Protein AF-A0A7S3LXY4-F1 (afdb_monomer_lite)

Sequence (120 aa):
PGMDLKDACTLHQWYLDCYAGQMPDDKTLKGCMNTNPGYRGLTHPCIEADGKYMPDLKYRYLMEDVPTGMCFNKGLGEILGVPMPTTDKVLAWAQECIGMSIMVDGKMCGPDIGKTRAPQ

pLDDT: mean 96.12, std 4.9, range [50.56, 98.5]

Organism: NCBI:txid89044

Secondary structure (DSSP, 8-state):
-----TT---HHHHHHHHHTTT-S--SSHHHHHHH-GGGTT----EEEETTEEEE-TTSHHHHTHIIIIIHHHHHHHHHTT---HHHHHHHHHHHHHTT----BTTBS--TTGGGS----

InterPro domains:
  IPR003421 Opine dehydrogenase [PF02317] (7-96)
  IPR008927 6-phosphogluconate dehydrogenase-like, C-terminal domain superfamily [SSF48179] (8-112)
  IPR013328 6-phosphogluconate dehydrogenase, domain 2 [G3DSA:1.10.1040.10] (1-120)
  IPR051729 Opine/Lysopine Dehydrogenase [PTHR38015] (3-120)

Structure (mmCIF, N/CA/C/O backbone):
data_AF-A0A7S3LXY4-F1
#
_entry.id   AF-A0A7S3LXY4-F1
#
loop_
_atom_site.group_PDB
_atom_site.id
_atom_site.type_symbol
_atom_site.label_atom_id
_atom_site.label_alt_id
_atom_site.label_comp_id
_atom_site.label_asym_id
_atom_site.label_entity_id
_atom_site.label_seq_id
_atom_site.pdbx_PDB_ins_code
_atom_site.Cartn_x
_atom_site.Cartn_y
_atom_site.Cartn_z
_atom_site.occupancy
_atom_site.B_iso_or_equiv
_atom_site.auth_seq_id
_atom_site.auth_comp_id
_atom_site.auth_asym_id
_atom_site.auth_atom_id
_atom_site.pdbx_PDB_model_num
ATOM 1 N N . PRO A 1 1 ? -28.254 -13.814 8.297 1.00 50.56 1 PRO A N 1
ATOM 2 C CA . PRO A 1 1 ? -27.692 -12.826 7.347 1.00 50.56 1 PRO A CA 1
ATOM 3 C C . PRO A 1 1 ? -26.393 -12.244 7.917 1.00 50.56 1 PRO A C 1
ATOM 5 O O . PRO A 1 1 ? -26.436 -11.486 8.877 1.00 50.56 1 PRO A O 1
ATOM 8 N N . GLY A 1 2 ? -25.251 -12.691 7.399 1.00 79.62 2 GLY A N 1
ATOM 9 C CA . GLY A 1 2 ? -23.924 -12.254 7.832 1.00 79.62 2 GLY A CA 1
ATOM 10 C C . GLY A 1 2 ? -23.046 -11.993 6.614 1.00 79.62 2 GLY A C 1
ATOM 11 O O . GLY A 1 2 ? -23.290 -12.565 5.553 1.00 79.62 2 GLY A O 1
ATOM 12 N N . MET A 1 3 ? -22.071 -11.101 6.766 1.00 82.31 3 MET A N 1
ATOM 13 C CA . MET A 1 3 ? -21.038 -10.858 5.764 1.00 82.31 3 MET A CA 1
ATOM 14 C C . MET A 1 3 ? -20.134 -12.100 5.684 1.00 82.31 3 MET A C 1
ATOM 16 O O . MET A 1 3 ? -19.513 -12.464 6.681 1.00 82.31 3 MET A O 1
ATOM 20 N N . ASP A 1 4 ? -20.106 -12.773 4.531 1.00 89.88 4 ASP A N 1
ATOM 21 C CA . ASP A 1 4 ? -19.187 -13.885 4.254 1.00 89.88 4 ASP A CA 1
ATOM 22 C C . ASP A 1 4 ? -17.884 -13.308 3.686 1.00 89.88 4 ASP A C 1
ATOM 24 O O . ASP A 1 4 ? -17.885 -12.712 2.612 1.00 89.88 4 ASP A O 1
ATOM 28 N N . LEU A 1 5 ? -16.791 -13.438 4.440 1.00 91.12 5 LEU A N 1
ATOM 29 C CA . LEU A 1 5 ? -15.459 -12.935 4.081 1.00 91.12 5 LEU A CA 1
ATOM 30 C C . LEU A 1 5 ? -14.479 -14.073 3.761 1.00 91.12 5 LEU A C 1
ATOM 32 O O . LEU A 1 5 ? -13.269 -13.856 3.784 1.00 91.12 5 LEU A O 1
ATOM 36 N N . LYS A 1 6 ? -14.973 -15.290 3.484 1.00 93.19 6 LYS A N 1
ATOM 37 C CA . LYS A 1 6 ? -14.122 -16.476 3.262 1.00 93.19 6 LYS A CA 1
ATOM 38 C C . LYS A 1 6 ? -13.149 -16.343 2.087 1.00 93.19 6 LYS A C 1
ATOM 40 O O . LYS A 1 6 ? -12.144 -17.042 2.062 1.00 93.19 6 LYS A O 1
ATOM 45 N N . ASP A 1 7 ? -13.451 -15.459 1.140 1.00 93.31 7 ASP A N 1
ATOM 46 C CA . ASP A 1 7 ? -12.633 -15.238 -0.054 1.00 93.31 7 ASP A CA 1
ATOM 47 C C . ASP A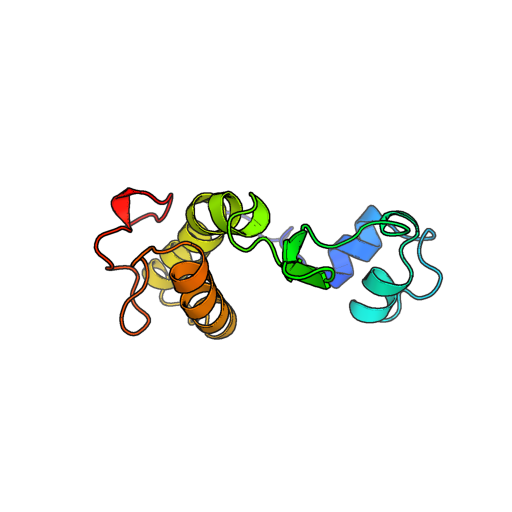 1 7 ? -11.448 -14.288 0.217 1.00 93.31 7 ASP A C 1
ATOM 49 O O . ASP A 1 7 ? -10.591 -14.092 -0.646 1.00 93.31 7 ASP A O 1
ATOM 53 N N . ALA A 1 8 ? -11.359 -13.701 1.419 1.00 94.38 8 ALA A N 1
ATOM 54 C CA . ALA A 1 8 ? -10.182 -12.949 1.833 1.00 94.38 8 ALA A CA 1
ATOM 55 C C . ALA A 1 8 ? -8.974 -13.892 1.950 1.00 94.38 8 ALA A C 1
ATOM 57 O O . ALA A 1 8 ? -8.964 -14.830 2.747 1.00 94.38 8 ALA A O 1
ATOM 58 N N . CYS A 1 9 ? -7.929 -13.619 1.172 1.00 96.56 9 CYS A N 1
ATOM 59 C CA . CYS A 1 9 ? -6.728 -14.442 1.117 1.00 96.56 9 CYS A CA 1
ATOM 60 C C . CYS A 1 9 ? -5.460 -13.626 1.400 1.00 96.56 9 CYS A C 1
ATOM 62 O O . CYS A 1 9 ? -5.470 -12.397 1.497 1.00 96.56 9 CYS A O 1
ATOM 64 N N . THR A 1 10 ? -4.338 -14.327 1.563 1.00 97.56 10 THR A N 1
ATOM 65 C CA . THR A 1 10 ? -3.030 -13.674 1.675 1.00 97.56 10 THR A CA 1
ATOM 66 C C . THR A 1 10 ? -2.579 -13.158 0.311 1.00 97.56 10 THR A C 1
ATOM 68 O O . THR A 1 10 ? -2.924 -13.728 -0.722 1.00 97.56 10 THR A O 1
ATOM 71 N N . LEU A 1 11 ? -1.725 -12.129 0.293 1.00 97.31 11 LEU A N 1
ATOM 72 C CA . LEU A 1 11 ? -1.177 -11.624 -0.967 1.00 97.31 11 LEU A CA 1
ATOM 73 C C . LEU A 1 11 ? -0.404 -12.713 -1.733 1.00 97.31 11 LEU A C 1
ATOM 75 O O . LEU A 1 11 ? -0.483 -12.765 -2.952 1.00 97.31 11 LEU A O 1
ATOM 79 N N . HIS A 1 12 ? 0.299 -13.618 -1.039 1.00 98.19 12 HIS A N 1
ATOM 80 C CA . HIS A 1 12 ? 0.982 -14.741 -1.694 1.00 98.19 12 HIS A CA 1
ATOM 81 C C . HIS A 1 12 ? -0.011 -15.664 -2.408 1.00 98.19 12 HIS A C 1
ATOM 83 O O . HIS A 1 12 ? 0.209 -15.967 -3.576 1.00 98.19 12 HIS A O 1
ATOM 89 N N . GLN A 1 13 ? -1.122 -16.030 -1.759 1.00 98.06 13 GLN A N 1
ATOM 90 C CA . GLN A 1 13 ? -2.167 -16.837 -2.393 1.00 98.06 13 GLN A CA 1
ATOM 91 C C . GLN A 1 13 ? -2.752 -16.129 -3.620 1.00 98.06 13 GLN A C 1
ATOM 93 O O . GLN A 1 13 ? -2.839 -16.738 -4.679 1.00 98.06 13 GLN A O 1
ATOM 98 N N . TRP A 1 14 ? -3.035 -14.827 -3.524 1.00 98.06 14 TRP A N 1
ATOM 99 C CA . TRP A 1 14 ? -3.517 -14.045 -4.666 1.00 98.06 14 TRP A CA 1
ATOM 100 C C . TRP A 1 14 ? -2.545 -14.072 -5.861 1.00 98.06 14 TRP A C 1
ATOM 102 O O . TRP A 1 14 ? -2.974 -14.203 -7.008 1.00 98.06 14 TRP A O 1
ATOM 112 N N . TYR A 1 15 ? -1.229 -14.005 -5.614 1.00 98.00 15 TYR A N 1
ATOM 113 C CA . TYR A 1 15 ? -0.223 -14.166 -6.674 1.00 98.00 15 TYR A CA 1
ATOM 114 C C . TYR A 1 15 ? -0.285 -15.547 -7.332 1.00 98.00 15 TYR A C 1
ATOM 116 O O . TYR A 1 15 ? -0.149 -15.631 -8.551 1.00 98.00 15 TYR A O 1
ATOM 124 N N . LEU A 1 16 ? -0.481 -16.614 -6.553 1.00 97.50 16 LEU A N 1
ATOM 125 C CA . LEU A 1 16 ? -0.639 -17.964 -7.097 1.00 97.50 16 LEU A CA 1
ATOM 126 C C . LEU A 1 16 ? -1.921 -18.061 -7.931 1.00 97.50 16 LEU A C 1
ATOM 128 O O . LEU A 1 16 ? -1.874 -18.545 -9.056 1.00 97.50 16 LEU A O 1
ATOM 132 N N . ASP A 1 17 ? -3.033 -17.519 -7.443 1.00 97.06 17 ASP A N 1
ATOM 133 C CA . ASP A 1 17 ? -4.322 -17.581 -8.137 1.00 97.06 17 ASP A CA 1
ATOM 134 C C . ASP A 1 17 ? -4.307 -16.809 -9.470 1.00 97.06 17 ASP A C 1
ATOM 136 O O . ASP A 1 17 ? -4.904 -17.246 -10.453 1.00 97.06 17 ASP A O 1
ATOM 140 N N . CYS A 1 18 ? -3.605 -15.670 -9.528 1.00 96.38 18 CYS A N 1
ATOM 141 C CA . CYS A 1 18 ? -3.596 -14.785 -10.699 1.00 96.38 18 CYS A CA 1
ATOM 142 C C . CYS A 1 18 ? -2.442 -15.040 -11.683 1.00 96.38 18 CYS A C 1
ATOM 144 O O . CYS A 1 18 ? -2.593 -14.800 -12.882 1.00 96.38 18 CYS A O 1
ATOM 146 N N . TYR A 1 19 ? -1.282 -15.493 -11.198 1.00 96.50 19 TYR A N 1
ATOM 147 C CA . TYR A 1 19 ? -0.042 -15.576 -11.983 1.00 96.50 19 TYR A CA 1
ATOM 148 C C . TYR A 1 19 ? 0.613 -16.965 -11.955 1.00 96.50 19 TYR A C 1
ATOM 150 O O . TYR A 1 19 ? 1.776 -17.092 -12.353 1.00 96.50 19 TYR A O 1
ATOM 158 N N . ALA A 1 20 ? -0.089 -18.015 -11.507 1.00 94.62 20 ALA A N 1
ATOM 159 C CA . ALA A 1 20 ? 0.435 -19.384 -11.512 1.00 94.62 20 ALA A CA 1
ATOM 160 C C . ALA A 1 20 ? 1.068 -19.759 -12.862 1.00 94.62 20 ALA A C 1
ATOM 162 O O . ALA A 1 20 ? 0.523 -19.493 -13.934 1.00 94.62 20 ALA A O 1
ATOM 163 N N . GLY A 1 21 ? 2.251 -20.375 -12.796 1.00 95.69 21 GLY A N 1
ATOM 164 C CA . GLY A 1 21 ? 3.020 -20.795 -13.971 1.00 95.69 21 GLY A CA 1
ATOM 165 C C . GLY A 1 21 ? 3.717 -19.666 -14.741 1.00 95.69 21 GLY A C 1
ATOM 166 O O . GLY A 1 21 ? 4.470 -19.955 -15.666 1.00 95.69 21 GLY A O 1
ATOM 167 N N . GLN A 1 22 ? 3.516 -18.396 -14.370 1.00 96.38 22 GLN A N 1
ATOM 168 C CA . GLN A 1 22 ? 4.166 -17.247 -15.020 1.00 96.38 22 GLN A CA 1
ATOM 169 C C . GLN A 1 22 ? 5.437 -16.788 -14.286 1.00 96.38 22 GLN A C 1
ATOM 171 O O . GLN A 1 22 ? 6.229 -16.031 -14.844 1.00 96.38 22 GLN A O 1
ATOM 176 N N . MET A 1 23 ? 5.642 -17.238 -13.045 1.00 97.00 23 MET A N 1
ATOM 177 C CA . MET A 1 23 ? 6.737 -16.826 -12.162 1.00 97.00 23 MET A CA 1
ATOM 178 C C . MET A 1 23 ? 7.746 -17.976 -11.987 1.00 97.00 23 MET A C 1
ATOM 180 O O . MET A 1 23 ? 7.355 -19.044 -11.524 1.00 97.00 23 MET A O 1
ATOM 184 N N . PRO A 1 24 ? 9.033 -17.788 -12.335 1.00 96.56 24 PRO A N 1
ATOM 185 C CA . PRO A 1 24 ? 10.085 -18.787 -12.117 1.00 96.56 24 PRO A CA 1
ATOM 186 C C . PRO A 1 24 ? 10.317 -19.222 -10.658 1.00 96.56 24 PRO A C 1
ATOM 188 O O . PRO A 1 24 ? 10.799 -20.331 -10.440 1.00 96.56 24 PRO A O 1
ATOM 191 N N . ASP A 1 25 ? 10.025 -18.369 -9.671 1.00 97.50 25 ASP A N 1
ATOM 192 C CA . ASP A 1 25 ? 10.054 -18.715 -8.243 1.00 97.50 25 ASP A CA 1
ATOM 193 C C . ASP A 1 25 ? 8.766 -18.230 -7.576 1.00 97.50 25 ASP A C 1
ATOM 195 O O . ASP A 1 25 ? 8.551 -17.029 -7.443 1.00 97.50 25 ASP A O 1
ATOM 199 N N . ASP A 1 26 ? 7.918 -19.157 -7.144 1.00 97.19 26 ASP A N 1
ATOM 200 C CA . ASP A 1 26 ? 6.626 -18.883 -6.511 1.00 97.19 26 ASP A CA 1
ATOM 201 C C . ASP A 1 26 ? 6.560 -19.349 -5.044 1.00 97.19 26 ASP A C 1
ATOM 203 O O . ASP A 1 26 ? 5.511 -19.282 -4.399 1.00 97.19 26 ASP A O 1
ATOM 207 N N . LYS A 1 27 ? 7.694 -19.777 -4.471 1.00 97.00 27 LYS A N 1
ATOM 208 C CA . LYS A 1 27 ? 7.751 -20.379 -3.125 1.00 97.00 27 LYS A CA 1
ATOM 209 C C . LYS A 1 27 ? 7.465 -19.390 -2.001 1.00 97.00 27 LYS A C 1
ATOM 211 O O . LYS A 1 27 ? 7.108 -19.789 -0.896 1.00 97.00 27 LYS A O 1
ATOM 216 N N . THR A 1 28 ? 7.676 -18.102 -2.256 1.00 98.00 28 THR A N 1
ATOM 217 C CA . THR A 1 28 ? 7.453 -17.015 -1.298 1.00 98.00 28 THR A CA 1
ATOM 218 C C . THR A 1 28 ? 6.875 -15.808 -2.021 1.00 98.00 28 THR A C 1
ATOM 220 O O . THR A 1 28 ? 7.167 -15.608 -3.198 1.00 98.00 28 THR A O 1
ATOM 223 N N . LEU A 1 29 ? 6.163 -14.930 -1.305 1.00 97.94 29 LEU A N 1
ATOM 224 C CA . LEU A 1 29 ? 5.712 -13.645 -1.859 1.00 97.94 29 LEU A CA 1
ATOM 225 C C . LEU A 1 29 ? 6.861 -12.856 -2.516 1.00 97.94 29 LEU A C 1
ATOM 227 O O . LEU A 1 29 ? 6.686 -12.283 -3.585 1.00 97.94 29 LEU A O 1
ATOM 231 N N . LYS A 1 30 ? 8.055 -12.866 -1.907 1.00 98.00 30 LYS A N 1
ATOM 232 C CA . LYS A 1 30 ? 9.252 -12.220 -2.466 1.00 98.00 30 LYS A CA 1
ATOM 233 C C . LYS A 1 30 ? 9.672 -12.848 -3.798 1.00 98.00 30 LYS A C 1
ATOM 235 O O . LYS A 1 30 ? 10.002 -12.112 -4.723 1.00 98.00 30 LYS A O 1
ATOM 240 N N . GLY A 1 31 ? 9.677 -14.179 -3.883 1.00 98.00 31 GLY A N 1
ATOM 241 C CA . GLY A 1 31 ? 9.955 -14.913 -5.121 1.00 98.00 31 GLY A CA 1
ATOM 242 C C . GLY A 1 31 ? 8.971 -14.519 -6.217 1.00 98.00 31 GLY A C 1
ATOM 243 O O . GLY A 1 31 ? 9.397 -14.086 -7.293 1.00 98.00 31 GLY A O 1
ATOM 244 N N . CYS A 1 32 ? 7.672 -14.541 -5.889 1.00 98.00 32 CYS A N 1
ATOM 245 C CA . CYS A 1 32 ? 6.604 -14.146 -6.803 1.00 98.00 32 CYS A CA 1
ATOM 246 C C . CYS A 1 32 ? 6.842 -12.732 -7.348 1.00 98.00 32 CYS A C 1
ATOM 248 O O . CYS A 1 32 ? 6.939 -12.534 -8.556 1.00 98.00 32 CYS A O 1
ATOM 250 N N . MET A 1 33 ? 7.010 -11.746 -6.460 1.00 97.25 33 MET A N 1
ATOM 251 C CA . MET A 1 33 ? 7.204 -10.344 -6.844 1.00 97.25 33 MET A CA 1
ATOM 252 C C . MET A 1 33 ? 8.473 -10.126 -7.676 1.00 97.25 33 MET A C 1
ATOM 254 O O . MET A 1 33 ? 8.440 -9.406 -8.668 1.00 97.25 33 MET A O 1
ATOM 258 N N . ASN A 1 34 ? 9.592 -10.751 -7.305 1.00 97.19 34 ASN A N 1
ATOM 259 C CA . ASN A 1 34 ? 10.874 -10.520 -7.973 1.00 97.19 34 ASN A CA 1
ATOM 260 C C . ASN A 1 34 ? 10.996 -11.226 -9.325 1.00 97.19 34 ASN A C 1
ATOM 262 O O . ASN A 1 34 ? 11.824 -10.826 -10.145 1.00 97.19 34 ASN A O 1
ATOM 266 N N . THR A 1 35 ? 10.232 -12.296 -9.547 1.00 97.38 35 THR A N 1
ATOM 267 C CA . THR A 1 35 ? 10.352 -13.113 -10.760 1.00 97.38 35 THR A CA 1
ATOM 268 C C . THR A 1 35 ? 9.164 -12.976 -11.712 1.00 97.38 35 THR A C 1
ATOM 270 O O . THR A 1 35 ? 9.250 -13.460 -12.842 1.00 97.38 35 THR A O 1
ATOM 273 N N . ASN A 1 36 ? 8.104 -12.252 -11.328 1.00 97.50 36 ASN A N 1
ATOM 274 C CA . ASN A 1 36 ? 6.961 -11.984 -12.199 1.00 97.50 36 ASN A CA 1
ATOM 275 C C . ASN A 1 36 ? 7.376 -11.171 -13.448 1.00 97.50 36 ASN A C 1
ATOM 277 O O . ASN A 1 36 ? 7.817 -10.022 -13.329 1.00 97.50 36 ASN A O 1
ATOM 281 N N . PRO A 1 37 ? 7.224 -11.727 -14.668 1.00 96.94 37 PRO A N 1
ATOM 282 C CA . PRO A 1 37 ? 7.613 -11.049 -15.899 1.00 96.94 37 PRO A CA 1
ATOM 283 C C . PRO A 1 37 ? 6.801 -9.776 -16.171 1.00 96.94 37 PRO A C 1
ATOM 285 O O . PRO A 1 37 ? 7.317 -8.888 -16.849 1.00 96.94 37 PRO A O 1
ATOM 288 N N . GLY A 1 38 ? 5.591 -9.649 -15.614 1.00 95.31 38 GLY A N 1
ATOM 289 C CA . GLY A 1 38 ? 4.744 -8.461 -15.740 1.00 95.31 38 GLY A CA 1
ATOM 290 C C . GLY A 1 38 ? 5.325 -7.198 -15.097 1.00 95.31 38 GLY A C 1
ATOM 291 O O . GLY A 1 38 ? 4.879 -6.100 -15.415 1.00 95.31 38 GLY A O 1
ATOM 292 N N . TYR A 1 39 ? 6.341 -7.327 -14.236 1.00 95.88 39 TYR A N 1
ATOM 293 C CA . TYR A 1 39 ? 7.011 -6.186 -13.602 1.00 95.88 39 TYR A CA 1
ATOM 294 C C . TYR A 1 39 ? 8.316 -5.764 -14.282 1.00 95.88 39 TYR A C 1
ATOM 296 O O . TYR A 1 39 ? 8.946 -4.788 -13.869 1.00 95.88 39 TYR A O 1
ATOM 304 N N . ARG A 1 40 ? 8.743 -6.460 -15.342 1.00 96.06 40 ARG A N 1
ATOM 305 C CA . ARG A 1 40 ? 9.985 -6.120 -16.049 1.00 96.06 40 ARG A CA 1
ATOM 306 C C . ARG A 1 40 ? 9.875 -4.745 -16.703 1.00 96.06 40 ARG A C 1
ATOM 308 O O . ARG A 1 40 ? 8.986 -4.500 -17.509 1.00 96.06 40 ARG A O 1
ATOM 315 N N . GLY A 1 41 ? 10.826 -3.871 -16.381 1.00 96.94 41 GLY A N 1
ATOM 316 C CA . GLY A 1 41 ? 10.901 -2.515 -16.930 1.00 96.94 41 GLY A CA 1
ATOM 317 C C . GLY A 1 41 ? 10.066 -1.475 -16.181 1.00 96.94 41 GLY A C 1
ATOM 318 O O . GLY A 1 41 ? 10.160 -0.298 -16.514 1.00 96.94 41 GLY A O 1
ATOM 319 N N . LEU A 1 42 ? 9.300 -1.868 -15.157 1.00 96.81 42 LEU A N 1
ATOM 320 C CA . LEU A 1 42 ? 8.634 -0.904 -14.285 1.00 96.81 42 LEU A CA 1
ATOM 321 C C . LEU A 1 42 ? 9.668 -0.217 -13.387 1.00 96.81 42 LEU A C 1
ATOM 323 O O . LEU A 1 42 ? 10.476 -0.873 -12.727 1.00 96.81 42 LEU A O 1
ATOM 327 N N . THR A 1 43 ? 9.639 1.111 -13.358 1.00 95.62 43 THR A N 1
ATOM 328 C CA . THR A 1 43 ? 10.543 1.946 -12.563 1.00 95.62 43 THR A CA 1
ATOM 329 C C . THR A 1 43 ? 9.756 2.866 -11.634 1.00 95.62 43 THR A C 1
ATOM 331 O O . THR A 1 43 ? 8.547 3.054 -11.784 1.00 95.62 43 THR A O 1
ATOM 334 N N . HIS A 1 44 ? 10.442 3.424 -10.635 1.00 95.88 44 HIS A N 1
ATOM 335 C CA . HIS A 1 44 ? 9.834 4.403 -9.740 1.00 95.88 44 HIS A CA 1
ATOM 336 C C . HIS A 1 44 ? 9.656 5.748 -10.460 1.00 95.88 44 HIS A C 1
ATOM 338 O O . HIS A 1 44 ? 10.535 6.136 -11.235 1.00 95.88 44 HIS A O 1
ATOM 344 N N . PRO A 1 45 ? 8.556 6.477 -10.199 1.00 96.00 45 PRO A N 1
ATOM 345 C CA . PRO A 1 45 ? 8.399 7.840 -10.679 1.00 96.00 45 PRO A CA 1
ATOM 346 C C . PRO A 1 45 ? 9.424 8.732 -9.973 1.00 96.00 45 PRO A C 1
ATOM 348 O O . PRO A 1 45 ? 9.510 8.751 -8.742 1.00 96.00 45 PRO A O 1
ATOM 351 N N . CYS A 1 46 ? 10.207 9.459 -10.762 1.00 96.75 46 CYS A N 1
ATOM 352 C CA . CYS A 1 46 ? 11.266 10.327 -10.271 1.00 96.75 46 CYS A CA 1
ATOM 353 C C . CYS A 1 46 ? 11.223 11.682 -10.976 1.00 96.75 46 CYS A C 1
ATOM 355 O O . CYS A 1 46 ? 10.878 11.767 -12.154 1.00 96.75 46 CYS A O 1
ATOM 357 N N . ILE A 1 47 ? 11.651 12.717 -10.260 1.00 95.75 47 ILE A N 1
ATOM 358 C CA . ILE A 1 47 ? 11.944 14.047 -10.794 1.00 95.75 47 ILE A CA 1
ATOM 359 C C . ILE A 1 47 ? 13.456 14.229 -10.932 1.00 95.75 47 ILE A C 1
ATOM 361 O O . ILE A 1 47 ? 14.232 13.673 -10.150 1.00 95.75 47 ILE A O 1
ATOM 365 N N . GLU A 1 48 ? 13.879 15.001 -11.929 1.00 96.31 48 GLU A N 1
ATOM 366 C CA . GLU A 1 48 ? 15.284 15.376 -12.085 1.00 96.31 48 GLU A CA 1
ATOM 367 C C . GLU A 1 48 ? 15.69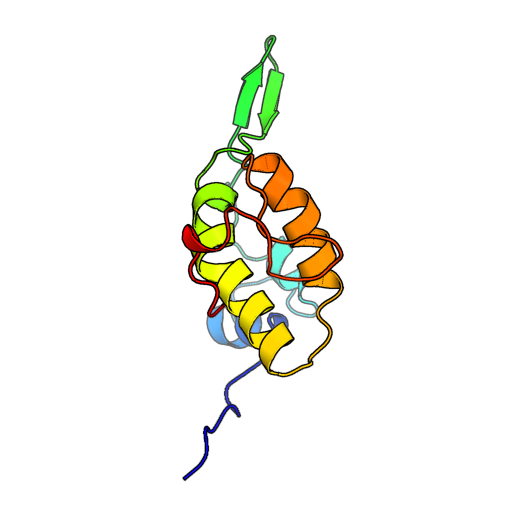1 16.380 -10.995 1.00 96.31 48 GLU A C 1
ATOM 369 O O . GLU A 1 48 ? 14.953 17.316 -10.686 1.00 96.31 48 GLU A O 1
ATOM 374 N N . ALA A 1 49 ? 16.866 16.174 -10.404 1.00 94.56 49 ALA A N 1
ATOM 375 C CA . ALA A 1 49 ? 17.447 17.054 -9.397 1.00 94.56 49 ALA A CA 1
ATOM 376 C C . ALA A 1 49 ? 18.977 17.011 -9.501 1.00 94.56 49 ALA A C 1
ATOM 378 O O . ALA A 1 49 ? 19.578 15.960 -9.281 1.00 94.56 49 ALA A O 1
ATOM 379 N N . ASP A 1 50 ? 19.604 18.136 -9.852 1.00 93.69 50 ASP A N 1
ATOM 380 C CA . ASP A 1 50 ? 21.065 18.299 -9.940 1.00 93.69 50 ASP A CA 1
ATOM 381 C C . ASP A 1 50 ? 21.777 17.221 -10.785 1.00 93.69 50 ASP A C 1
ATOM 383 O O . ASP A 1 50 ? 22.801 16.657 -10.388 1.00 93.69 50 ASP A O 1
ATOM 387 N N . GLY A 1 51 ? 21.208 16.879 -11.949 1.00 94.94 51 GLY A N 1
ATOM 388 C CA . GLY A 1 51 ? 21.729 15.822 -12.828 1.00 94.94 51 GLY A CA 1
ATOM 389 C C . GLY A 1 51 ? 21.569 14.400 -12.268 1.00 94.94 51 GLY A C 1
ATOM 390 O O . GLY A 1 51 ? 22.190 13.458 -12.764 1.00 94.94 51 GLY A O 1
ATOM 391 N N . LYS A 1 52 ? 20.759 14.238 -11.218 1.00 95.62 52 LYS A N 1
ATOM 392 C CA . LYS A 1 52 ? 20.345 12.969 -10.607 1.00 95.62 52 LYS A CA 1
ATOM 393 C C . LYS A 1 52 ? 18.816 12.874 -10.584 1.00 95.62 52 LYS A C 1
ATOM 395 O O . LYS A 1 52 ? 18.117 13.698 -11.167 1.00 95.62 52 LYS A O 1
ATOM 400 N N . TYR A 1 53 ? 18.301 11.860 -9.890 1.00 96.12 53 TYR A N 1
ATOM 401 C CA . TYR A 1 53 ? 16.873 11.617 -9.720 1.00 96.12 53 TYR A CA 1
ATOM 402 C C . TYR A 1 53 ? 16.493 11.576 -8.243 1.00 96.12 53 TYR A C 1
ATOM 404 O O . TYR A 1 53 ? 17.164 10.918 -7.446 1.00 96.12 53 TYR A O 1
ATOM 412 N N . MET A 1 54 ? 15.386 12.231 -7.907 1.00 95.50 54 MET A N 1
ATOM 413 C CA . MET A 1 54 ? 14.717 12.131 -6.611 1.00 95.50 54 MET A CA 1
ATOM 414 C C . MET A 1 54 ? 13.337 11.488 -6.796 1.00 95.50 54 MET A C 1
ATOM 416 O O . MET A 1 54 ? 12.694 11.759 -7.811 1.00 95.50 54 MET A O 1
ATOM 420 N N . PRO A 1 55 ? 12.849 10.658 -5.854 1.00 95.00 55 PRO A N 1
ATOM 421 C CA . PRO A 1 55 ? 11.504 10.097 -5.943 1.00 95.00 55 PRO A CA 1
ATOM 422 C C . PRO A 1 55 ? 10.439 11.195 -6.011 1.00 95.00 55 PRO A C 1
ATOM 424 O O . PRO A 1 55 ? 10.464 12.137 -5.216 1.00 95.00 55 PRO A O 1
ATOM 427 N N . ASP A 1 56 ? 9.476 11.049 -6.918 1.00 96.06 56 ASP A N 1
ATOM 428 C CA . ASP A 1 56 ? 8.301 11.916 -6.946 1.00 96.06 56 ASP A CA 1
ATOM 429 C C . ASP A 1 56 ? 7.290 11.453 -5.888 1.00 96.06 56 ASP A C 1
ATOM 431 O O . ASP A 1 56 ? 6.389 10.653 -6.144 1.00 96.06 56 ASP A O 1
ATOM 435 N N . LEU A 1 57 ? 7.452 11.954 -4.663 1.00 95.00 57 LEU A N 1
ATOM 436 C CA . LEU A 1 57 ? 6.569 11.634 -3.536 1.00 95.00 57 LEU A CA 1
ATOM 437 C C . LEU A 1 57 ? 5.175 12.273 -3.652 1.00 95.00 57 LEU A C 1
ATOM 439 O O . LEU A 1 57 ? 4.294 11.967 -2.852 1.00 95.00 57 LEU A O 1
ATOM 443 N N . LYS A 1 58 ? 4.954 13.135 -4.650 1.00 91.44 58 LYS A N 1
ATOM 444 C CA . LYS A 1 58 ? 3.639 13.708 -4.965 1.00 91.44 58 LYS A CA 1
ATOM 445 C C . LYS A 1 58 ? 2.973 13.000 -6.143 1.00 91.44 58 LYS A C 1
ATOM 447 O O . LYS A 1 58 ? 1.907 13.420 -6.591 1.00 91.44 58 LYS A O 1
ATOM 452 N N . TYR A 1 59 ? 3.562 11.911 -6.632 1.00 95.25 59 TYR A N 1
ATOM 453 C CA . TYR A 1 59 ? 2.937 11.081 -7.644 1.00 95.25 59 TYR A CA 1
ATOM 454 C C . TYR A 1 59 ? 1.680 10.384 -7.100 1.00 95.25 59 TYR A C 1
ATOM 456 O O . TYR A 1 59 ? 1.500 10.208 -5.888 1.00 95.25 59 TYR A O 1
ATOM 464 N N . ARG A 1 60 ? 0.807 9.939 -8.012 1.00 94.44 60 ARG A N 1
ATOM 465 C CA . ARG A 1 60 ? -0.510 9.371 -7.670 1.00 94.44 60 ARG A CA 1
ATOM 466 C C . ARG A 1 60 ? -0.466 8.189 -6.693 1.00 94.44 60 ARG A C 1
ATOM 468 O O . ARG A 1 60 ? -1.415 8.019 -5.944 1.00 94.44 60 ARG A O 1
ATOM 475 N N . TYR A 1 61 ? 0.640 7.439 -6.629 1.00 95.31 61 TYR A N 1
ATOM 476 C CA . TYR A 1 61 ? 0.789 6.324 -5.683 1.00 95.31 61 TYR A CA 1
ATOM 477 C C . TYR A 1 61 ? 0.584 6.731 -4.220 1.00 95.31 61 TYR A C 1
ATOM 479 O O . TYR A 1 61 ? 0.076 5.942 -3.440 1.00 95.31 61 TYR A O 1
ATOM 487 N N . LEU A 1 62 ? 0.975 7.947 -3.826 1.00 96.50 62 LEU A N 1
ATOM 488 C CA . LEU A 1 62 ? 0.706 8.433 -2.470 1.00 96.50 62 LEU A CA 1
ATOM 489 C C . LEU A 1 62 ? -0.514 9.350 -2.447 1.00 96.50 62 LEU A C 1
ATOM 491 O O . LEU A 1 62 ? -1.380 9.193 -1.592 1.00 96.50 62 LEU A O 1
ATOM 495 N N . MET A 1 63 ? -0.610 10.2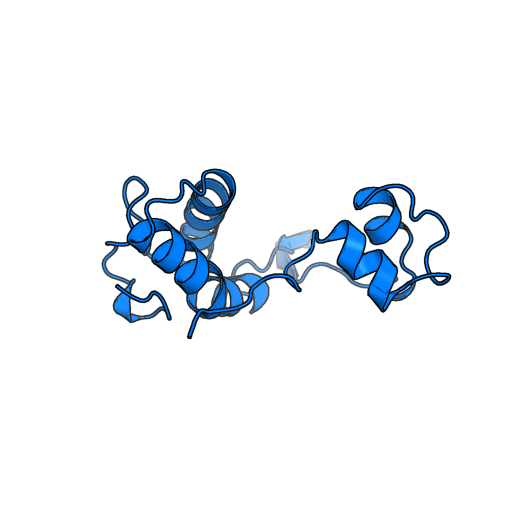75 -3.407 1.00 95.50 63 MET A N 1
ATOM 496 C CA . MET A 1 63 ? -1.677 11.282 -3.436 1.00 95.50 63 MET A CA 1
ATOM 497 C C . MET A 1 63 ? -3.085 10.690 -3.599 1.00 95.50 63 MET A C 1
ATOM 499 O O . MET A 1 63 ? -4.048 11.310 -3.155 1.00 95.50 63 MET A O 1
ATOM 503 N N . GLU A 1 64 ? -3.219 9.521 -4.230 1.00 96.19 64 GLU A N 1
ATOM 504 C CA . GLU A 1 64 ? -4.507 8.859 -4.462 1.00 96.19 64 GLU A CA 1
ATOM 505 C C . GLU A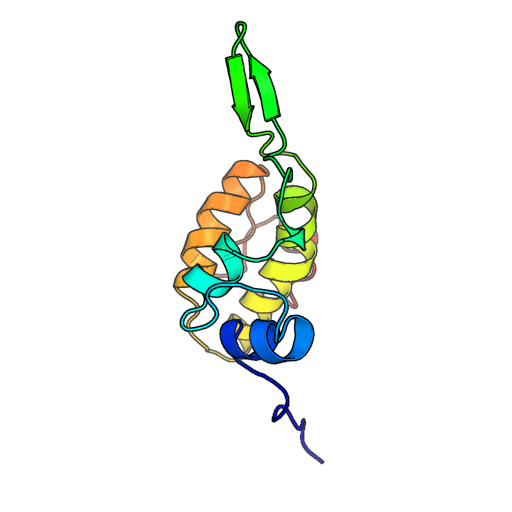 1 64 ? -4.716 7.669 -3.517 1.00 96.19 64 GLU A C 1
ATOM 507 O O . GLU A 1 64 ? -5.714 7.633 -2.788 1.00 96.19 64 GLU A O 1
ATOM 512 N N . ASP A 1 65 ? -3.773 6.722 -3.466 1.00 97.56 65 ASP A N 1
ATOM 513 C CA . ASP A 1 65 ? -3.975 5.465 -2.729 1.00 97.56 65 ASP A CA 1
ATOM 514 C C . ASP A 1 65 ? -4.052 5.679 -1.209 1.00 97.56 65 ASP A C 1
ATOM 516 O O . ASP A 1 65 ? -4.777 4.957 -0.513 1.00 97.56 65 ASP A O 1
ATOM 520 N N . VAL A 1 66 ? -3.353 6.689 -0.671 1.00 97.94 66 VAL A N 1
ATOM 521 C CA . VAL A 1 66 ? -3.362 6.964 0.772 1.00 97.94 66 VAL A CA 1
ATOM 522 C C . VAL A 1 66 ? -4.727 7.510 1.206 1.00 97.94 66 VAL A C 1
ATOM 524 O O . VAL A 1 66 ? -5.367 6.842 2.027 1.00 97.94 66 VAL A O 1
ATOM 527 N N . PRO A 1 67 ? -5.252 8.631 0.658 1.00 97.44 67 PRO A N 1
ATOM 528 C CA . PRO A 1 67 ? -6.549 9.159 1.086 1.00 97.44 67 PRO A CA 1
ATOM 529 C C . PRO A 1 67 ? -7.731 8.256 0.720 1.00 97.44 67 PRO A C 1
ATOM 531 O O . PRO A 1 67 ? -8.724 8.228 1.449 1.00 97.44 67 PRO A O 1
ATOM 534 N N . THR A 1 68 ? -7.661 7.538 -0.406 1.00 96.38 68 THR A N 1
ATOM 535 C CA . THR A 1 68 ? -8.833 6.825 -0.945 1.00 96.38 68 THR A CA 1
ATOM 536 C C . THR A 1 68 ? -8.886 5.338 -0.609 1.00 96.38 68 THR A C 1
ATOM 538 O O . THR A 1 68 ? -9.986 4.789 -0.564 1.00 96.38 68 THR A O 1
ATOM 541 N N . GLY A 1 69 ? -7.744 4.699 -0.340 1.00 96.50 69 GLY A N 1
ATOM 542 C CA . GLY A 1 69 ? -7.663 3.282 0.015 1.00 96.50 69 GLY A CA 1
ATOM 543 C C . GLY A 1 69 ? -7.179 3.059 1.446 1.00 96.50 69 GLY A C 1
ATOM 544 O O . GLY A 1 69 ? -7.897 2.497 2.276 1.00 96.50 69 GLY A O 1
ATOM 545 N N . MET A 1 70 ? -5.962 3.512 1.761 1.00 97.75 70 MET A N 1
ATOM 546 C CA . MET A 1 70 ? -5.329 3.230 3.055 1.00 97.75 70 MET A CA 1
ATOM 547 C C . MET A 1 70 ? -6.108 3.825 4.234 1.00 97.75 70 MET A C 1
ATOM 549 O O . MET A 1 70 ? -6.306 3.137 5.235 1.00 97.75 70 MET A O 1
ATOM 553 N N . CYS A 1 71 ? -6.590 5.065 4.106 1.00 98.12 71 CYS A N 1
ATOM 554 C CA . CYS A 1 71 ? -7.355 5.737 5.161 1.00 98.12 71 CYS A CA 1
ATOM 555 C C . CYS A 1 71 ? -8.688 5.038 5.456 1.00 98.12 71 CYS A C 1
ATOM 557 O O . CYS A 1 71 ? -9.050 4.905 6.622 1.00 98.12 71 CYS A O 1
ATOM 559 N N . PHE A 1 72 ? -9.380 4.529 4.430 1.00 97.94 72 PHE A N 1
ATOM 560 C CA . PHE A 1 72 ? -10.589 3.723 4.624 1.00 97.94 72 PHE A CA 1
ATOM 561 C C . PHE A 1 72 ? -10.282 2.458 5.435 1.00 97.94 72 PHE A C 1
ATOM 563 O O . PHE A 1 72 ? -10.917 2.209 6.458 1.00 97.94 72 PHE A O 1
ATOM 570 N N . ASN A 1 73 ? -9.262 1.695 5.023 1.00 96.94 73 ASN A N 1
ATOM 571 C CA . ASN A 1 73 ? -8.879 0.452 5.698 1.00 96.94 73 ASN A CA 1
ATOM 572 C C . ASN A 1 73 ? -8.465 0.689 7.157 1.00 96.94 73 ASN A C 1
ATOM 574 O O . ASN A 1 73 ? -8.922 -0.026 8.049 1.00 96.94 73 ASN A O 1
ATOM 578 N N . LYS A 1 74 ? -7.635 1.708 7.415 1.00 98.12 74 LYS A N 1
ATOM 579 C CA .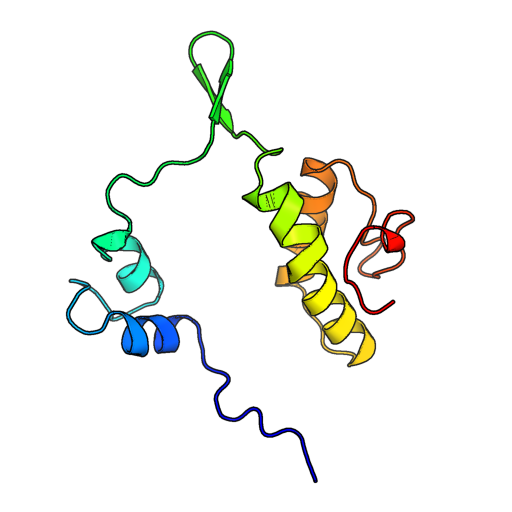 LYS A 1 74 ? -7.215 2.069 8.775 1.00 98.12 74 LYS A CA 1
ATOM 580 C C . LYS A 1 74 ? -8.395 2.542 9.627 1.00 98.12 74 LYS A C 1
ATOM 582 O O . LYS A 1 74 ? -8.518 2.118 10.775 1.00 98.12 74 LYS A O 1
ATOM 587 N N . GLY A 1 75 ? -9.267 3.386 9.078 1.00 98.12 75 GLY A N 1
ATOM 588 C CA . GLY A 1 75 ? -10.433 3.885 9.799 1.00 98.12 75 GLY A CA 1
ATOM 589 C C . GLY A 1 75 ? -11.426 2.778 10.158 1.00 98.12 75 GLY A C 1
ATOM 590 O O . GLY A 1 75 ? -11.907 2.741 11.289 1.00 98.12 75 GLY A O 1
ATOM 591 N N . LEU A 1 76 ? -11.648 1.813 9.257 1.00 97.19 76 LEU A N 1
ATOM 592 C CA . LEU A 1 76 ? -12.433 0.613 9.551 1.00 97.19 76 LEU A CA 1
ATOM 593 C C . LEU A 1 76 ? -11.791 -0.228 10.665 1.00 97.19 76 LEU A C 1
ATOM 595 O O . LEU A 1 76 ? -12.487 -0.656 11.584 1.00 97.19 76 LEU A O 1
ATOM 599 N N . GLY A 1 77 ? -10.471 -0.436 10.614 1.00 97.50 77 GLY A N 1
ATOM 600 C CA . GLY A 1 77 ? -9.733 -1.133 11.670 1.00 97.50 77 GLY A CA 1
ATOM 601 C C . GLY A 1 77 ? -9.890 -0.468 13.040 1.00 97.50 77 GLY A C 1
ATOM 602 O O . GLY A 1 77 ? -10.114 -1.157 14.031 1.00 97.50 77 GLY A O 1
ATOM 603 N N . GLU A 1 78 ? -9.857 0.866 13.093 1.00 97.88 78 GLU A N 1
ATOM 604 C CA . GLU A 1 78 ? -10.082 1.633 14.322 1.00 97.88 78 GLU A CA 1
ATOM 605 C C . GLU A 1 78 ? -11.503 1.456 14.877 1.00 97.88 78 GLU A C 1
ATOM 607 O O . GLU A 1 78 ? -11.652 1.161 16.062 1.00 97.88 78 GLU A O 1
ATOM 612 N N . ILE A 1 79 ? -12.537 1.549 14.029 1.00 97.62 79 ILE A N 1
ATOM 613 C CA . ILE A 1 79 ? -13.941 1.323 14.427 1.00 97.62 79 ILE A CA 1
ATOM 614 C C . ILE A 1 79 ? -14.138 -0.093 14.982 1.00 97.62 79 ILE A C 1
ATOM 616 O O . ILE A 1 79 ? -14.859 -0.288 15.960 1.00 97.62 79 ILE A O 1
ATOM 620 N N . LEU A 1 80 ? -13.493 -1.086 14.366 1.00 96.75 80 LEU A N 1
ATOM 621 C CA . LEU A 1 80 ? -13.576 -2.488 14.777 1.00 96.75 80 LEU A CA 1
ATOM 622 C C . LEU A 1 80 ? -12.647 -2.837 15.953 1.00 96.75 80 LEU A C 1
ATOM 624 O O . LEU A 1 80 ? -12.686 -3.967 16.437 1.00 96.75 80 LEU A O 1
ATOM 628 N N . GLY A 1 81 ? -11.807 -1.905 16.413 1.00 97.44 81 GLY A N 1
ATOM 629 C CA . GLY A 1 81 ? -10.843 -2.145 17.488 1.00 97.44 81 GLY A CA 1
ATOM 630 C C . GLY A 1 81 ? -9.716 -3.118 17.117 1.00 97.44 81 GLY A C 1
ATOM 631 O O . GLY A 1 81 ? -9.148 -3.757 18.002 1.00 97.44 81 GLY A O 1
ATOM 632 N N . VAL A 1 82 ? -9.389 -3.254 15.828 1.00 97.50 82 VAL A N 1
ATOM 633 C CA . VAL A 1 82 ? -8.312 -4.121 15.325 1.00 97.50 82 VAL A CA 1
ATOM 634 C C . VAL A 1 82 ? -7.010 -3.316 15.215 1.00 97.50 82 VAL A C 1
ATOM 636 O O . VAL A 1 82 ? -6.945 -2.370 14.427 1.00 97.50 82 VAL A O 1
ATOM 639 N N . PRO A 1 83 ? -5.940 -3.673 15.954 1.00 97.19 83 PRO A N 1
ATOM 640 C CA . PRO A 1 83 ? -4.649 -3.001 15.828 1.00 97.19 83 PRO A CA 1
ATOM 641 C C . PRO A 1 83 ? -4.032 -3.203 14.438 1.00 97.19 83 PRO A C 1
ATOM 643 O O . PRO A 1 83 ? -3.934 -4.331 13.956 1.00 97.19 83 PRO A O 1
ATOM 646 N N . MET A 1 84 ? -3.549 -2.122 13.818 1.00 97.69 84 MET A N 1
ATOM 647 C CA . MET A 1 84 ? -2.931 -2.150 12.484 1.00 97.69 84 MET A CA 1
ATOM 648 C C . MET A 1 84 ? -1.534 -1.498 12.479 1.00 97.69 84 MET A C 1
ATOM 650 O O . MET A 1 84 ? -1.290 -0.579 11.700 1.00 97.69 84 MET A O 1
ATOM 654 N N . PRO A 1 85 ? -0.575 -1.974 13.297 1.00 97.81 85 PRO A N 1
ATOM 655 C CA . PRO A 1 85 ? 0.697 -1.277 13.532 1.00 97.81 85 PRO A CA 1
ATOM 656 C C . PRO A 1 85 ? 1.542 -1.072 12.265 1.00 97.81 85 PRO A C 1
ATOM 658 O O . PRO A 1 85 ? 2.261 -0.080 12.141 1.00 97.81 85 PRO A O 1
ATOM 661 N N . THR A 1 86 ? 1.462 -1.990 11.295 1.00 98.12 86 THR A N 1
ATOM 662 C CA . THR A 1 86 ? 2.136 -1.824 9.999 1.00 98.12 86 THR A CA 1
ATOM 663 C C . THR A 1 86 ? 1.499 -0.704 9.180 1.00 98.12 86 THR A C 1
ATOM 665 O O . THR A 1 86 ? 2.222 0.107 8.606 1.00 98.12 86 THR A O 1
ATOM 668 N N . THR A 1 87 ? 0.167 -0.625 9.151 1.00 98.19 87 THR A N 1
ATOM 669 C CA . THR A 1 87 ? -0.556 0.461 8.478 1.00 98.19 87 THR A CA 1
ATOM 670 C C . THR A 1 87 ? -0.309 1.791 9.172 1.00 98.19 87 THR A C 1
ATOM 672 O O . THR A 1 87 ? -0.049 2.767 8.482 1.00 98.19 87 THR A O 1
ATOM 675 N N . ASP A 1 88 ? -0.287 1.823 10.506 1.00 98.31 88 ASP A N 1
ATOM 676 C CA . ASP A 1 88 ? 0.014 3.029 11.284 1.00 98.31 88 ASP A CA 1
ATOM 677 C C . ASP A 1 88 ? 1.391 3.586 10.909 1.00 98.31 88 ASP A C 1
ATOM 679 O O . ASP A 1 88 ? 1.531 4.762 10.574 1.00 98.31 88 ASP A O 1
ATOM 683 N N . LYS A 1 89 ? 2.411 2.719 10.875 1.00 98.50 89 LYS A N 1
ATOM 684 C CA . LYS A 1 89 ? 3.772 3.107 10.489 1.00 98.50 89 LYS A CA 1
ATOM 685 C C . LYS A 1 89 ? 3.834 3.681 9.070 1.00 98.50 89 LYS A C 1
ATOM 687 O O . LYS A 1 89 ? 4.525 4.671 8.847 1.00 98.50 89 LYS A O 1
ATOM 692 N N . VAL A 1 90 ? 3.162 3.045 8.110 1.00 98.19 90 VAL A N 1
ATOM 693 C CA . VAL A 1 90 ? 3.186 3.491 6.708 1.00 98.19 90 VAL A CA 1
ATOM 694 C C . VAL A 1 90 ? 2.391 4.783 6.531 1.00 98.19 90 VAL A C 1
ATOM 696 O O . VAL A 1 90 ? 2.877 5.691 5.864 1.00 98.19 90 VAL A O 1
ATOM 699 N N . LEU A 1 91 ? 1.215 4.897 7.152 1.00 98.31 91 LEU A N 1
ATOM 700 C CA . LEU A 1 91 ? 0.366 6.084 7.067 1.00 98.31 91 LEU A CA 1
ATOM 701 C C . LEU A 1 91 ? 1.043 7.308 7.690 1.00 98.31 91 LEU A C 1
ATOM 703 O O . LEU A 1 91 ? 0.997 8.374 7.084 1.00 98.31 91 LEU A O 1
ATOM 707 N N . ALA A 1 92 ? 1.731 7.141 8.826 1.00 98.31 92 ALA A N 1
ATOM 708 C CA . ALA A 1 92 ? 2.493 8.213 9.469 1.00 98.31 92 ALA A CA 1
ATOM 709 C C . ALA A 1 92 ? 3.562 8.810 8.538 1.00 98.31 92 ALA A C 1
ATOM 711 O O . ALA A 1 92 ? 3.695 10.023 8.438 1.00 98.31 92 ALA A O 1
ATOM 712 N N . TRP A 1 93 ? 4.284 7.969 7.794 1.00 98.06 93 TRP A N 1
ATOM 713 C CA . TRP A 1 93 ? 5.250 8.440 6.798 1.00 98.06 93 TRP A CA 1
ATOM 714 C C . TRP A 1 93 ? 4.569 9.026 5.552 1.00 98.06 93 TRP A C 1
ATOM 716 O O . TRP A 1 93 ? 4.973 10.066 5.027 1.00 98.06 93 TRP A O 1
ATOM 726 N N . ALA A 1 94 ? 3.525 8.364 5.056 1.00 98.06 94 ALA A N 1
ATOM 727 C CA . ALA A 1 94 ? 2.890 8.738 3.801 1.00 98.06 94 ALA A CA 1
ATOM 728 C C . A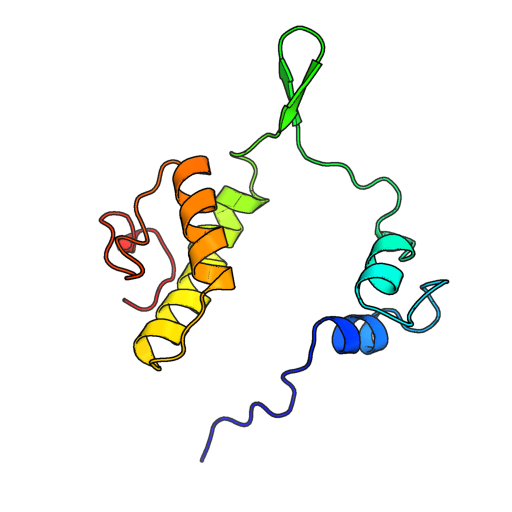LA A 1 94 ? 2.151 10.079 3.901 1.00 98.06 94 ALA A C 1
ATOM 730 O O . ALA A 1 94 ? 2.216 10.877 2.968 1.00 98.06 94 ALA A O 1
ATOM 731 N N . GLN A 1 95 ? 1.497 10.353 5.035 1.00 97.75 95 GLN A N 1
ATOM 732 C CA . GLN A 1 95 ? 0.798 11.617 5.267 1.00 97.75 95 GLN A CA 1
ATOM 733 C C . GLN A 1 95 ? 1.767 12.814 5.276 1.00 97.75 95 GLN A C 1
ATOM 735 O O . GLN A 1 95 ? 1.433 13.867 4.739 1.00 97.75 95 GLN A O 1
ATOM 740 N N . GLU A 1 96 ? 2.992 12.642 5.794 1.00 97.81 96 GLU A N 1
ATOM 741 C CA . GLU A 1 96 ? 4.047 13.663 5.729 1.00 97.81 96 GLU A CA 1
ATOM 742 C C . GLU A 1 96 ? 4.479 13.919 4.281 1.00 97.81 96 GLU A C 1
ATOM 744 O O . GLU A 1 96 ? 4.576 15.071 3.857 1.00 97.81 96 GLU A O 1
ATOM 749 N N . CYS A 1 97 ? 4.670 12.853 3.497 1.00 97.19 97 CYS A N 1
ATOM 750 C CA . CYS A 1 97 ? 5.059 12.950 2.087 1.00 97.19 97 CYS A CA 1
ATOM 751 C C . CYS A 1 97 ? 4.051 13.754 1.251 1.00 97.19 97 CYS A C 1
ATOM 753 O O . CYS A 1 97 ? 4.450 14.536 0.385 1.00 97.19 97 CYS A O 1
ATOM 755 N N . ILE A 1 98 ? 2.755 13.583 1.526 1.00 96.88 98 ILE A N 1
ATOM 756 C CA . ILE A 1 98 ? 1.666 14.279 0.821 1.00 96.88 98 ILE A CA 1
ATOM 757 C C . ILE A 1 98 ? 1.222 15.578 1.512 1.00 96.88 98 ILE A C 1
ATOM 759 O O . ILE A 1 98 ? 0.316 16.251 1.023 1.00 96.88 98 ILE A O 1
ATOM 763 N N . GLY A 1 99 ? 1.862 15.960 2.623 1.00 97.00 99 GLY A N 1
ATOM 764 C CA . GLY A 1 99 ? 1.578 17.200 3.348 1.00 97.00 99 GLY A CA 1
ATOM 765 C C . GLY A 1 99 ? 0.185 17.253 3.981 1.00 97.00 99 GLY A C 1
ATOM 766 O O . GLY A 1 99 ? -0.431 18.317 3.994 1.00 97.00 99 GLY A O 1
ATOM 767 N N . MET A 1 100 ? -0.318 16.121 4.478 1.00 97.50 100 MET A N 1
ATOM 768 C CA . MET A 1 100 ? -1.618 16.009 5.145 1.00 97.50 100 MET A CA 1
ATOM 769 C C . MET A 1 100 ? -1.469 15.572 6.606 1.00 97.50 100 MET A C 1
ATOM 771 O O . MET A 1 100 ? -0.585 14.797 6.972 1.00 97.50 100 MET A O 1
ATOM 775 N N . SER A 1 101 ? -2.396 16.013 7.453 1.00 98.19 101 SER A N 1
ATOM 776 C CA . SER A 1 101 ? -2.536 15.545 8.830 1.00 98.19 101 SER A CA 1
ATOM 777 C C . SER A 1 101 ? -3.820 14.723 8.967 1.00 98.19 101 SER A C 1
ATOM 779 O O . SER A 1 101 ? -4.911 15.268 9.130 1.00 98.19 101 SER A O 1
ATOM 781 N N . ILE A 1 102 ? -3.688 13.397 8.841 1.00 98.44 102 ILE A N 1
ATOM 782 C CA . ILE A 1 102 ? -4.809 12.441 8.799 1.00 98.44 102 ILE A CA 1
ATOM 783 C C . ILE A 1 102 ? -4.866 11.614 10.086 1.00 98.44 102 ILE A C 1
ATOM 785 O O . ILE A 1 102 ? -5.902 11.565 10.747 1.00 98.44 102 ILE A O 1
ATOM 789 N N . MET A 1 103 ? -3.750 10.980 10.451 1.00 98.38 103 MET A N 1
ATOM 790 C CA . MET A 1 103 ? -3.611 10.226 11.693 1.00 98.38 103 MET A CA 1
ATOM 791 C C . MET A 1 103 ? -2.755 11.027 12.680 1.00 98.38 103 MET A C 1
ATOM 793 O O . MET A 1 103 ? -1.719 11.573 12.302 1.00 98.38 103 MET A O 1
ATOM 797 N N . VAL A 1 104 ? -3.196 11.107 13.936 1.00 98.12 104 VAL A N 1
ATOM 798 C CA . VAL A 1 104 ? -2.496 11.786 15.037 1.00 98.12 104 VAL A CA 1
ATOM 799 C C . VAL A 1 104 ? -2.471 10.834 16.227 1.00 98.12 104 VAL A C 1
ATOM 801 O O . VAL A 1 104 ? -3.511 10.311 16.622 1.00 98.12 104 VAL A O 1
ATOM 804 N N . ASP A 1 105 ? -1.281 10.548 16.759 1.00 95.50 105 ASP A N 1
ATOM 805 C CA . ASP A 1 105 ? -1.074 9.625 17.888 1.00 95.50 105 ASP A CA 1
ATOM 806 C C . ASP A 1 105 ? -1.774 8.260 17.716 1.00 95.50 105 ASP A C 1
ATOM 808 O O . ASP A 1 105 ? -2.369 7.704 18.640 1.00 95.50 105 ASP A O 1
ATOM 812 N N . GLY A 1 106 ? -1.728 7.723 16.490 1.00 94.31 106 GLY A N 1
ATOM 813 C CA . GLY A 1 106 ? -2.320 6.430 16.128 1.00 94.31 106 GLY A CA 1
ATOM 814 C C . GLY A 1 106 ? -3.838 6.442 15.909 1.00 94.31 106 GLY A C 1
ATOM 815 O O . GLY A 1 106 ? -4.408 5.383 15.627 1.00 94.31 106 GLY A O 1
ATOM 816 N N . LYS A 1 107 ? -4.481 7.612 16.020 1.00 97.38 107 LYS A N 1
ATOM 817 C CA . LYS A 1 107 ? -5.925 7.799 15.844 1.00 97.38 107 LYS A CA 1
ATOM 818 C C . LYS A 1 107 ? -6.254 8.557 14.565 1.00 97.38 107 LYS A C 1
ATOM 820 O O . LYS A 1 107 ? -5.600 9.544 14.230 1.00 97.38 107 LYS A O 1
ATOM 825 N N . MET A 1 108 ? -7.300 8.123 13.876 1.00 97.94 108 MET A N 1
ATOM 826 C CA . MET A 1 108 ? -7.843 8.764 12.680 1.00 97.94 108 MET A CA 1
ATOM 827 C C . MET A 1 108 ? -8.670 9.998 13.070 1.00 97.94 108 MET A C 1
ATOM 829 O O . MET A 1 108 ? -9.894 9.992 13.016 1.00 97.94 108 MET A O 1
ATOM 833 N N . CYS A 1 109 ? -7.999 11.060 13.518 1.00 97.94 109 CYS A N 1
ATOM 834 C CA . CYS A 1 109 ? -8.637 12.297 13.987 1.00 97.94 109 CYS A CA 1
ATOM 835 C C . CYS A 1 109 ? -7.921 13.581 13.535 1.00 97.94 109 CYS A C 1
ATOM 837 O O . CYS A 1 109 ? -8.148 14.654 14.099 1.00 97.94 109 CYS A O 1
ATOM 839 N N . GLY A 1 110 ? -7.035 13.486 12.543 1.00 98.12 110 GLY A N 1
ATOM 840 C CA . GLY A 1 110 ? -6.330 14.640 12.000 1.00 98.12 110 GLY A CA 1
ATOM 841 C C . GLY A 1 110 ? -7.261 15.604 11.249 1.00 98.12 110 GLY A C 1
ATOM 842 O O . GLY A 1 110 ? -8.310 15.197 10.745 1.00 98.12 110 GLY A O 1
ATOM 843 N N . PRO A 1 111 ? -6.894 16.892 11.135 1.00 98.25 111 PRO A N 1
ATOM 844 C CA . PRO A 1 111 ? -7.731 17.926 10.521 1.00 98.25 111 PRO A CA 1
ATOM 845 C C . PRO A 1 111 ? -8.026 17.697 9.031 1.00 98.25 111 PRO A C 1
ATOM 847 O O . PRO A 1 111 ? -9.004 18.237 8.517 1.00 98.25 111 PRO A O 1
ATOM 850 N N . ASP A 1 112 ? -7.213 16.903 8.329 1.00 98.31 112 ASP A N 1
ATOM 851 C CA . ASP A 1 112 ? -7.424 16.577 6.916 1.00 98.31 112 ASP A CA 1
ATOM 852 C C . ASP A 1 112 ? -8.251 15.301 6.702 1.00 98.31 112 ASP A C 1
ATOM 854 O O . ASP A 1 112 ? -8.466 14.912 5.554 1.00 98.31 112 ASP A O 1
ATOM 858 N N . ILE A 1 113 ? -8.753 14.650 7.760 1.00 97.38 113 ILE A N 1
ATOM 859 C CA . ILE A 1 113 ? -9.482 13.379 7.626 1.00 97.38 113 ILE A CA 1
ATOM 860 C C . ILE A 1 113 ? -10.711 13.480 6.714 1.00 97.38 113 ILE A C 1
ATOM 862 O O . ILE A 1 113 ? -10.938 12.585 5.901 1.00 97.38 113 ILE A O 1
ATOM 866 N N . GLY A 1 114 ? -11.425 14.611 6.739 1.00 97.56 114 GLY A N 1
ATOM 867 C CA . GLY A 1 114 ? -12.582 14.864 5.870 1.00 97.56 114 GLY A CA 1
ATOM 868 C C . GLY A 1 114 ? -12.245 15.000 4.378 1.00 97.56 114 GLY A C 1
ATOM 869 O O . GLY A 1 114 ? -13.147 15.065 3.548 1.00 97.56 114 GLY A O 1
ATOM 870 N N . LYS A 1 115 ? -10.956 15.043 4.016 1.00 97.56 115 LYS A N 1
ATOM 871 C CA . LYS A 1 115 ? -10.476 14.986 2.623 1.00 97.56 115 LYS A CA 1
ATOM 872 C C . LYS A 1 115 ? -10.181 13.553 2.164 1.00 97.56 115 LYS A C 1
ATOM 874 O O . LYS A 1 115 ? -9.754 13.350 1.030 1.00 97.56 115 LYS A O 1
ATOM 879 N N . THR A 1 116 ? -10.360 12.570 3.041 1.00 98.19 116 THR A N 1
ATOM 880 C CA . THR A 1 116 ? -10.118 11.150 2.776 1.00 98.19 116 THR A CA 1
ATOM 881 C C . THR A 1 116 ? -11.441 10.401 2.612 1.00 98.19 116 THR A C 1
ATOM 883 O O . THR A 1 116 ? -12.520 10.981 2.709 1.00 98.19 116 THR A O 1
ATOM 886 N N . ARG A 1 117 ? -11.366 9.093 2.357 1.00 97.56 117 ARG A N 1
ATOM 887 C CA . ARG A 1 117 ? -12.520 8.185 2.428 1.00 97.56 117 ARG A CA 1
ATOM 888 C C . ARG A 1 117 ? -12.562 7.392 3.736 1.00 97.56 117 ARG A C 1
ATOM 890 O O . ARG A 1 117 ? -13.166 6.324 3.768 1.00 97.56 117 ARG A O 1
ATOM 897 N N . ALA A 1 118 ? -11.886 7.856 4.787 1.00 97.62 118 ALA A N 1
ATOM 898 C CA . ALA A 1 118 ? -12.047 7.264 6.109 1.00 97.62 118 ALA A CA 1
ATOM 899 C C . ALA A 1 118 ? -13.530 7.332 6.547 1.00 97.62 118 ALA A C 1
ATOM 901 O O . ALA A 1 118 ? -14.223 8.282 6.187 1.00 97.62 118 ALA A O 1
ATOM 902 N N . PRO A 1 119 ? -14.040 6.316 7.262 1.00 96.44 119 PRO A N 1
ATOM 903 C CA . PRO A 1 119 ? -15.421 6.289 7.748 1.00 96.44 119 PRO A CA 1
ATOM 904 C C . PRO A 1 119 ? -15.710 7.233 8.931 1.00 96.44 119 PRO A C 1
ATOM 906 O O . PRO A 1 119 ? -16.883 7.427 9.245 1.00 96.44 119 PRO A O 1
ATOM 909 N N . GLN A 1 120 ? -14.677 7.755 9.603 1.00 93.38 120 GLN A N 1
ATOM 910 C CA . GLN A 1 120 ? -14.764 8.825 10.607 1.00 93.38 120 GLN A CA 1
ATOM 911 C C . GLN A 1 120 ? -15.217 10.147 9.977 1.00 93.38 120 GLN A C 1
ATOM 913 O O . GLN A 1 120 ? -16.086 10.805 10.591 1.00 93.38 120 GLN A O 1
#

Radius of gyration: 17.75 Å; chains: 1; bounding box: 49×39×35 Å

Foldseek 3Di:
DDDDPVPDDDPLVVLCVPQPPQFPASPDPVSSVVRRPVCPPDDADWDDDPNDTDGPLQPCVLVPCLQEPLQQVLLVCVVVVHDDVVSLVVSVVSCVSNVHFQDDPSDRPGPCNVVGPRPD